Protein AF-A0A7V6C088-F1 (afdb_monomer_lite)

Structure (mmCIF, N/CA/C/O backbone):
data_AF-A0A7V6C088-F1
#
_entry.id   AF-A0A7V6C088-F1
#
loop_
_atom_site.group_PDB
_atom_site.id
_atom_site.type_symbol
_atom_site.label_atom_id
_atom_site.label_alt_id
_atom_site.label_comp_id
_atom_site.label_asym_id
_atom_site.label_entity_id
_atom_site.label_seq_id
_atom_site.pdbx_PDB_ins_code
_atom_site.Cartn_x
_atom_site.Cartn_y
_atom_site.Cartn_z
_atom_site.occupancy
_atom_site.B_iso_or_equiv
_atom_site.auth_seq_id
_atom_site.auth_comp_id
_atom_site.auth_asym_id
_atom_site.auth_atom_id
_atom_site.pdbx_PDB_model_num
ATOM 1 N N . MET A 1 1 ? -15.350 -3.565 10.215 1.00 79.19 1 MET A N 1
ATOM 2 C CA . MET A 1 1 ? -14.995 -2.512 9.218 1.00 79.19 1 MET A CA 1
ATOM 3 C C . MET A 1 1 ? -16.233 -1.905 8.555 1.00 79.19 1 MET A C 1
ATOM 5 O O . MET A 1 1 ? -17.174 -2.624 8.243 1.00 79.19 1 MET A O 1
ATOM 9 N N . ASN A 1 2 ? -16.246 -0.590 8.301 1.00 90.44 2 ASN A N 1
ATOM 10 C CA . ASN A 1 2 ? -17.357 0.080 7.603 1.00 90.44 2 ASN A CA 1
ATOM 11 C C . ASN A 1 2 ? -17.176 0.071 6.063 1.00 90.44 2 ASN A C 1
ATOM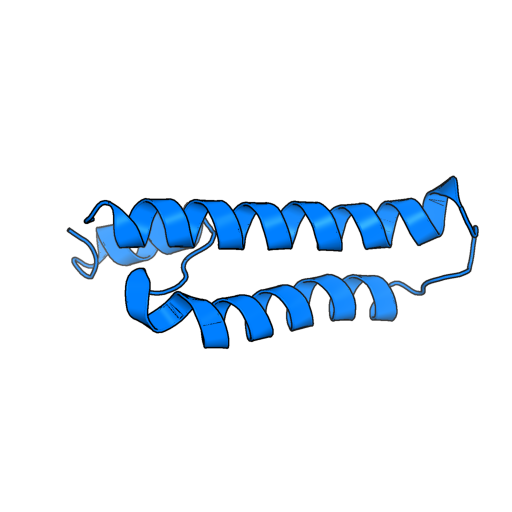 13 O O . ASN A 1 2 ? -16.099 -0.233 5.553 1.00 90.44 2 ASN A O 1
ATOM 17 N N . LYS A 1 3 ? -18.220 0.442 5.303 1.00 94.50 3 LYS A N 1
ATOM 18 C CA . LYS A 1 3 ? -18.186 0.438 3.822 1.00 94.50 3 LYS A CA 1
ATOM 19 C C . LYS A 1 3 ? -17.070 1.314 3.233 1.00 94.50 3 LYS A C 1
ATOM 21 O O . LYS A 1 3 ? -16.498 0.951 2.211 1.00 94.50 3 LYS A O 1
ATOM 26 N N . LYS A 1 4 ? -16.749 2.448 3.868 1.00 95.81 4 LYS A N 1
ATOM 27 C CA . LYS A 1 4 ? -15.684 3.356 3.406 1.00 95.81 4 LYS A CA 1
ATOM 28 C C . LYS A 1 4 ? -14.308 2.710 3.558 1.00 95.81 4 LYS A C 1
ATOM 30 O O . LYS A 1 4 ? -13.507 2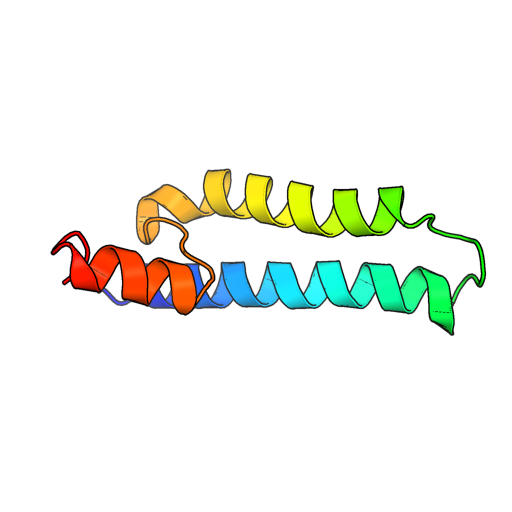.797 2.636 1.00 95.81 4 LYS A O 1
ATOM 35 N N . ALA A 1 5 ? -14.075 2.017 4.672 1.00 95.38 5 ALA A N 1
ATOM 36 C CA . ALA A 1 5 ? -12.848 1.268 4.910 1.00 95.38 5 ALA A CA 1
ATOM 37 C C . ALA A 1 5 ? -12.652 0.162 3.862 1.00 95.38 5 ALA A C 1
ATOM 39 O O . ALA A 1 5 ? -11.572 0.049 3.300 1.00 95.38 5 ALA A O 1
ATOM 40 N N . LEU A 1 6 ? -13.707 -0.596 3.536 1.00 96.12 6 LEU A N 1
ATOM 41 C CA . LEU A 1 6 ? -13.638 -1.653 2.517 1.00 96.12 6 LEU A CA 1
ATOM 42 C C . LEU A 1 6 ? -13.292 -1.108 1.125 1.00 96.12 6 LEU A C 1
ATOM 44 O O . LEU A 1 6 ? -12.450 -1.673 0.432 1.00 96.12 6 LEU A O 1
ATOM 48 N N . VAL A 1 7 ? -13.915 0.004 0.720 1.00 97.88 7 VAL A N 1
ATOM 49 C CA . VAL A 1 7 ? -13.597 0.663 -0.557 1.00 97.88 7 VAL A CA 1
ATOM 50 C C . VAL A 1 7 ? -12.164 1.198 -0.550 1.00 97.88 7 VAL A C 1
ATOM 52 O O . VAL A 1 7 ? -11.453 1.039 -1.538 1.00 97.88 7 VAL A O 1
ATOM 55 N N . ALA A 1 8 ? -11.715 1.786 0.560 1.00 97.81 8 ALA A N 1
ATOM 56 C CA . ALA A 1 8 ? -10.348 2.274 0.694 1.00 97.81 8 ALA A CA 1
ATOM 57 C C . ALA A 1 8 ? -9.310 1.141 0.589 1.00 97.81 8 ALA A C 1
ATOM 59 O O . ALA A 1 8 ? -8.352 1.272 -0.170 1.00 97.81 8 ALA A O 1
ATOM 60 N N . GLU A 1 9 ? -9.527 0.015 1.273 1.00 97.81 9 GLU A N 1
ATOM 61 C CA . GLU A 1 9 ? -8.670 -1.176 1.178 1.00 97.81 9 GLU A CA 1
ATOM 62 C C . GLU A 1 9 ? -8.619 -1.745 -0.242 1.00 97.81 9 GLU A C 1
ATOM 64 O O . GLU A 1 9 ? -7.545 -2.091 -0.739 1.00 97.81 9 GLU A O 1
ATOM 69 N N . PHE A 1 10 ? -9.768 -1.801 -0.924 1.00 98.19 10 PHE A N 1
ATOM 70 C CA . PHE A 1 10 ? -9.840 -2.258 -2.309 1.00 98.19 10 PHE A CA 1
ATOM 71 C C . PHE A 1 10 ? -9.035 -1.353 -3.246 1.00 98.19 10 PHE A C 1
ATOM 73 O O . PHE A 1 10 ? -8.210 -1.849 -4.008 1.00 98.19 10 PHE A O 1
ATOM 80 N N . ILE A 1 11 ? -9.231 -0.032 -3.169 1.00 98.38 11 ILE A N 1
ATOM 81 C CA . ILE A 1 11 ? -8.524 0.928 -4.028 1.00 98.38 11 ILE A CA 1
ATOM 82 C C . ILE A 1 11 ? -7.017 0.900 -3.744 1.00 98.38 11 ILE A C 1
ATOM 84 O O . ILE A 1 11 ? -6.226 0.893 -4.685 1.00 98.38 11 ILE A O 1
ATOM 88 N N . GLY A 1 12 ? -6.601 0.852 -2.475 1.00 98.31 12 GLY A N 1
ATOM 89 C CA . GLY A 1 12 ? -5.185 0.775 -2.108 1.00 98.31 12 GLY A CA 1
ATOM 90 C C . GLY A 1 12 ? -4.507 -0.507 -2.578 1.00 98.31 12 GLY A C 1
ATOM 91 O O . GLY A 1 12 ? -3.439 -0.446 -3.185 1.00 98.31 12 GLY A O 1
ATOM 92 N N . THR A 1 13 ? -5.160 -1.656 -2.393 1.00 98.25 13 THR A N 1
ATOM 93 C CA . THR A 1 13 ? -4.653 -2.947 -2.880 1.00 98.25 13 THR A CA 1
ATOM 94 C C . THR A 1 13 ? -4.606 -2.980 -4.410 1.00 98.25 13 THR A C 1
ATOM 96 O O . THR A 1 13 ? -3.609 -3.408 -4.990 1.00 98.25 13 THR A O 1
ATOM 99 N N . PHE A 1 14 ? -5.644 -2.468 -5.081 1.00 98.44 14 PHE A N 1
ATOM 100 C CA . PHE A 1 14 ? -5.667 -2.342 -6.537 1.00 98.44 14 PHE A CA 1
ATOM 101 C C . PHE A 1 14 ? -4.514 -1.474 -7.043 1.00 98.44 14 PHE A C 1
ATOM 103 O O . PHE A 1 14 ? -3.804 -1.896 -7.948 1.00 98.44 14 PHE A O 1
ATOM 110 N N . ALA A 1 15 ? -4.296 -0.295 -6.455 1.00 98.44 15 ALA A N 1
ATOM 111 C CA . ALA A 1 15 ? -3.215 0.603 -6.851 1.00 98.44 15 ALA A CA 1
ATOM 112 C C . ALA A 1 15 ? -1.840 -0.054 -6.666 1.00 98.44 15 ALA A C 1
ATOM 114 O O . ALA A 1 15 ? -1.016 -0.001 -7.580 1.00 98.44 15 ALA A O 1
ATOM 115 N N . LEU A 1 16 ? -1.619 -0.726 -5.528 1.00 97.94 16 LEU A N 1
ATOM 116 C CA . LEU A 1 16 ? -0.394 -1.476 -5.249 1.00 97.94 16 LEU A CA 1
ATOM 117 C C . LEU A 1 16 ? -0.122 -2.532 -6.328 1.00 97.94 16 LEU A C 1
ATOM 119 O O . LEU A 1 16 ? 0.973 -2.567 -6.887 1.00 97.94 16 LEU A O 1
ATOM 123 N N . CYS A 1 17 ? -1.118 -3.355 -6.662 1.00 98.06 17 CYS A N 1
ATOM 124 C CA . CYS A 1 17 ? -0.980 -4.363 -7.709 1.00 98.06 17 CYS A CA 1
ATOM 125 C C . CYS A 1 17 ? -0.800 -3.732 -9.093 1.00 98.06 17 CYS A C 1
ATOM 127 O O . CYS A 1 17 ? 0.102 -4.118 -9.828 1.00 98.06 17 CYS A O 1
ATOM 129 N N . PHE A 1 18 ? -1.636 -2.762 -9.456 1.00 98.19 18 PHE A N 1
ATOM 130 C CA . PHE A 1 18 ? -1.651 -2.174 -10.791 1.00 98.19 18 PHE A CA 1
ATOM 131 C C . PHE A 1 18 ? -0.341 -1.449 -11.107 1.00 98.19 18 PHE A C 1
ATOM 133 O O . PHE A 1 18 ? 0.289 -1.732 -12.125 1.00 98.19 18 PHE A O 1
ATOM 140 N N . ILE A 1 19 ? 0.109 -0.560 -10.218 1.00 97.88 19 ILE A N 1
ATOM 141 C CA . ILE A 1 19 ? 1.347 0.201 -10.419 1.00 97.88 19 ILE A CA 1
ATOM 142 C C . ILE A 1 19 ? 2.560 -0.718 -10.274 1.00 97.88 19 ILE A C 1
ATOM 144 O O . ILE A 1 19 ? 3.492 -0.645 -11.073 1.00 97.88 19 ILE A O 1
ATOM 148 N N . GLY A 1 20 ? 2.537 -1.614 -9.288 1.00 96.12 20 GLY A N 1
ATOM 149 C CA . GLY A 1 20 ? 3.632 -2.533 -9.028 1.00 96.12 20 GLY A CA 1
ATOM 150 C C . GLY A 1 20 ? 3.894 -3.506 -10.178 1.00 96.12 20 GLY A C 1
ATOM 151 O O . GLY A 1 20 ? 5.008 -3.578 -10.702 1.00 96.12 20 GLY A O 1
ATOM 152 N N . ILE A 1 21 ? 2.852 -4.212 -10.620 1.00 95.81 21 ILE A N 1
ATOM 153 C CA . ILE A 1 21 ? 2.925 -5.126 -11.765 1.00 95.81 21 ILE A CA 1
ATOM 154 C C . ILE A 1 21 ? 3.178 -4.333 -13.049 1.00 95.81 21 ILE A C 1
ATOM 156 O O . ILE A 1 21 ? 3.972 -4.770 -13.877 1.00 95.81 21 ILE A O 1
ATOM 160 N N . GLY A 1 22 ? 2.583 -3.145 -13.198 1.00 95.12 22 GLY A N 1
ATOM 161 C CA . GLY A 1 22 ? 2.837 -2.246 -14.323 1.00 95.12 22 GLY A CA 1
ATOM 162 C C . GLY A 1 22 ? 4.313 -1.859 -14.462 1.00 95.12 22 GLY A C 1
ATOM 163 O O . GLY A 1 22 ? 4.841 -1.892 -15.570 1.00 95.12 22 GLY A O 1
ATOM 164 N N . ALA A 1 23 ? 5.006 -1.577 -13.355 1.00 93.88 23 ALA A N 1
ATOM 165 C CA . ALA A 1 23 ? 6.440 -1.276 -13.351 1.00 93.88 23 ALA A CA 1
ATOM 166 C C . ALA A 1 23 ? 7.314 -2.495 -13.702 1.00 93.88 23 ALA A C 1
ATOM 168 O O . ALA A 1 23 ? 8.373 -2.361 -14.313 1.00 93.88 23 ALA A O 1
ATOM 169 N N . ILE A 1 24 ? 6.881 -3.704 -13.338 1.00 93.69 24 ILE A N 1
ATOM 170 C CA . ILE A 1 24 ? 7.559 -4.942 -13.754 1.00 93.69 24 ILE A CA 1
ATOM 171 C C . ILE A 1 24 ? 7.330 -5.184 -15.250 1.00 93.69 24 ILE A C 1
ATOM 173 O O . ILE A 1 24 ? 8.271 -5.478 -15.989 1.00 93.69 24 ILE A O 1
ATOM 177 N N . ALA A 1 25 ? 6.087 -5.039 -15.709 1.00 93.06 25 ALA A N 1
ATOM 178 C CA . ALA A 1 25 ? 5.695 -5.220 -17.100 1.00 93.06 25 ALA A CA 1
ATOM 179 C C . ALA A 1 25 ? 6.376 -4.197 -18.020 1.00 93.06 25 ALA A C 1
ATOM 181 O O . ALA A 1 25 ? 6.835 -4.564 -19.098 1.00 93.06 25 ALA A O 1
ATOM 182 N N . SER A 1 26 ? 6.526 -2.938 -17.598 1.00 89.88 26 SER A N 1
ATOM 183 C CA . SER A 1 26 ? 7.246 -1.929 -18.381 1.00 89.88 26 SER A CA 1
ATOM 184 C C . SER A 1 26 ? 8.708 -2.321 -18.599 1.00 89.88 26 SER A C 1
ATOM 186 O O . SER A 1 26 ? 9.210 -2.194 -19.715 1.00 89.88 26 SER A O 1
ATOM 188 N N . ASN A 1 27 ? 9.365 -2.867 -17.573 1.00 85.44 27 ASN A N 1
ATOM 189 C CA . ASN A 1 27 ? 10.755 -3.305 -17.661 1.00 85.44 27 ASN A CA 1
ATOM 190 C C . ASN A 1 27 ? 10.950 -4.611 -18.445 1.00 85.44 27 ASN A C 1
ATOM 192 O O . ASN A 1 27 ? 12.035 -4.861 -18.958 1.00 85.44 27 ASN A O 1
ATOM 196 N N . THR A 1 28 ? 9.938 -5.477 -18.492 1.00 85.44 28 THR A N 1
ATOM 197 C 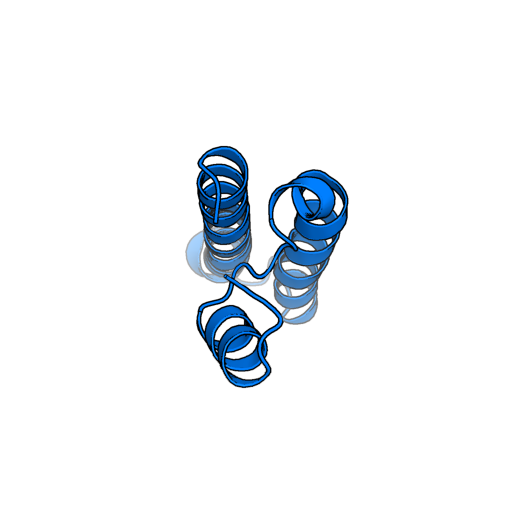CA . THR A 1 28 ? 10.064 -6.821 -19.085 1.00 85.44 28 THR A CA 1
ATOM 198 C C . THR A 1 28 ? 9.468 -6.921 -20.485 1.00 85.44 28 THR A C 1
ATOM 200 O O . THR A 1 28 ? 9.990 -7.670 -21.305 1.00 85.44 28 THR A O 1
ATOM 203 N N . LEU A 1 29 ? 8.403 -6.170 -20.774 1.00 86.56 29 LEU A N 1
ATOM 204 C CA . LEU A 1 29 ? 7.612 -6.299 -22.001 1.00 86.56 29 LEU A CA 1
ATOM 205 C C . LEU A 1 29 ? 7.722 -5.087 -22.932 1.00 86.56 29 LEU A C 1
ATOM 207 O O . LEU A 1 29 ? 7.541 -5.243 -24.135 1.00 86.56 29 LEU A O 1
ATOM 211 N N . VAL A 1 30 ? 7.977 -3.886 -22.398 1.00 80.56 30 VAL A N 1
ATOM 212 C CA . VAL A 1 30 ? 7.907 -2.634 -23.179 1.00 80.56 30 VAL A CA 1
ATOM 213 C C . VAL A 1 30 ? 9.295 -2.082 -23.481 1.00 80.56 30 VAL A C 1
ATOM 215 O O . VAL A 1 30 ? 9.638 -1.851 -24.636 1.00 80.56 30 VAL A O 1
ATOM 218 N N . LEU A 1 31 ? 10.108 -1.890 -22.444 1.00 77.38 31 LEU A N 1
ATOM 219 C CA . LEU A 1 31 ? 11.485 -1.424 -22.544 1.00 77.38 31 LEU A CA 1
ATOM 220 C C . LEU A 1 31 ? 12.366 -2.397 -21.761 1.00 77.38 31 LEU A C 1
ATOM 222 O O . LEU A 1 31 ? 12.632 -2.153 -20.583 1.00 77.38 31 LEU A O 1
ATOM 226 N N . PRO A 1 32 ? 12.818 -3.502 -22.378 1.00 66.06 32 PRO A N 1
ATOM 227 C CA . PRO A 1 32 ? 13.795 -4.388 -21.764 1.00 66.06 32 PRO A CA 1
ATOM 228 C C . PRO A 1 32 ? 15.044 -3.560 -21.426 1.00 66.06 32 PRO A C 1
ATOM 230 O O . PRO A 1 32 ? 15.723 -3.099 -22.341 1.00 66.06 32 PRO A O 1
ATOM 233 N N . GLN A 1 33 ? 15.314 -3.347 -20.127 1.00 68.31 33 GLN A N 1
ATOM 234 C CA . GLN A 1 33 ? 16.329 -2.446 -19.520 1.00 68.31 33 GLN A CA 1
ATOM 235 C C . GLN A 1 33 ? 15.874 -1.018 -19.136 1.00 68.31 33 GLN A C 1
ATOM 237 O O . GLN A 1 33 ? 16.690 -0.220 -18.676 1.00 68.31 33 GLN A O 1
ATOM 242 N N . GLY A 1 34 ? 14.592 -0.676 -19.273 1.00 61.91 34 GLY A N 1
ATOM 243 C CA . GLY A 1 34 ? 14.064 0.665 -18.990 1.00 61.91 34 GLY A CA 1
ATOM 244 C C . GLY A 1 34 ? 13.839 0.984 -17.507 1.00 61.91 34 GLY A C 1
ATOM 245 O O . GLY A 1 34 ? 13.750 2.156 -17.145 1.00 61.91 34 GLY A O 1
ATOM 246 N N . SER A 1 35 ? 13.732 -0.011 -16.620 1.00 64.88 35 SER A N 1
ATOM 247 C CA . SER A 1 35 ? 13.558 0.230 -15.179 1.00 64.88 35 SER A CA 1
ATOM 248 C C . SER A 1 35 ? 14.385 -0.752 -14.356 1.00 64.88 35 SER A C 1
ATOM 250 O O . SER A 1 35 ? 14.131 -1.952 -14.334 1.00 64.88 35 SER A O 1
ATOM 252 N N . SER A 1 36 ? 15.383 -0.246 -13.634 1.00 83.94 36 SER A N 1
ATOM 253 C CA . SER A 1 36 ? 16.174 -1.077 -12.725 1.00 83.94 36 SER A CA 1
ATOM 254 C C . SER A 1 36 ? 15.306 -1.643 -11.592 1.00 83.94 36 SER A C 1
ATOM 256 O O . SER A 1 36 ? 14.221 -1.130 -11.305 1.00 83.94 36 SER A O 1
ATOM 258 N N . LEU A 1 37 ? 15.807 -2.667 -10.891 1.00 90.38 37 LEU A N 1
ATOM 259 C CA . LEU A 1 37 ? 15.180 -3.187 -9.666 1.00 90.38 37 LEU A CA 1
ATOM 260 C C . LEU A 1 37 ? 14.820 -2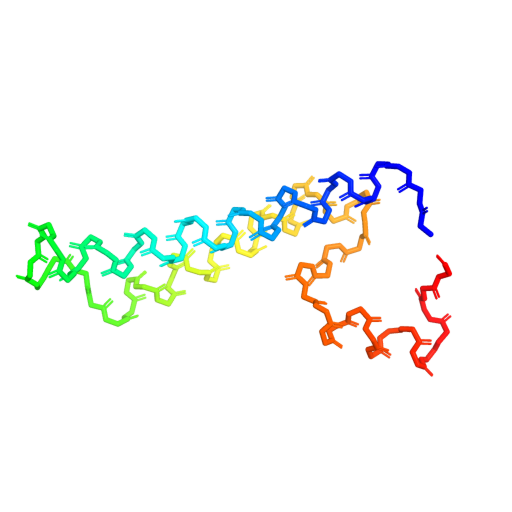.056 -8.684 1.00 90.38 37 LEU A C 1
ATOM 262 O O . LEU A 1 37 ? 13.767 -2.091 -8.052 1.00 90.38 37 LEU A O 1
ATOM 266 N N . LEU A 1 38 ? 15.664 -1.020 -8.619 1.00 92.69 38 LEU A N 1
ATOM 267 C CA . LEU A 1 38 ? 15.421 0.181 -7.827 1.00 92.69 38 LEU A CA 1
ATOM 268 C C . LEU A 1 38 ? 14.159 0.931 -8.275 1.00 92.69 38 LEU A C 1
ATOM 270 O O . LEU A 1 38 ? 13.379 1.345 -7.427 1.00 92.69 38 LEU A O 1
ATOM 274 N N . GLY A 1 39 ? 13.929 1.076 -9.583 1.00 92.38 39 GLY A N 1
ATOM 275 C CA . GLY A 1 39 ? 12.722 1.707 -10.123 1.00 92.38 39 GLY A CA 1
ATOM 276 C C . GLY A 1 39 ? 11.446 0.941 -9.766 1.00 92.38 39 GLY A C 1
ATOM 277 O O . GLY A 1 39 ? 10.469 1.545 -9.331 1.00 92.38 39 GLY A O 1
ATOM 278 N N . VAL A 1 40 ? 11.470 -0.393 -9.862 1.00 94.12 40 VAL A N 1
ATOM 279 C CA . VAL A 1 40 ? 10.331 -1.247 -9.474 1.00 94.12 40 VAL A CA 1
ATOM 280 C C . VAL A 1 40 ? 10.059 -1.169 -7.969 1.00 94.12 40 VAL A C 1
ATOM 282 O O . VAL A 1 40 ? 8.900 -1.074 -7.552 1.00 94.12 40 VAL A O 1
ATOM 285 N N . ALA A 1 41 ? 11.118 -1.176 -7.153 1.00 96.19 41 ALA A N 1
ATOM 286 C CA . ALA A 1 41 ? 11.017 -1.017 -5.705 1.00 96.19 41 ALA A CA 1
ATOM 287 C C . ALA A 1 41 ? 10.440 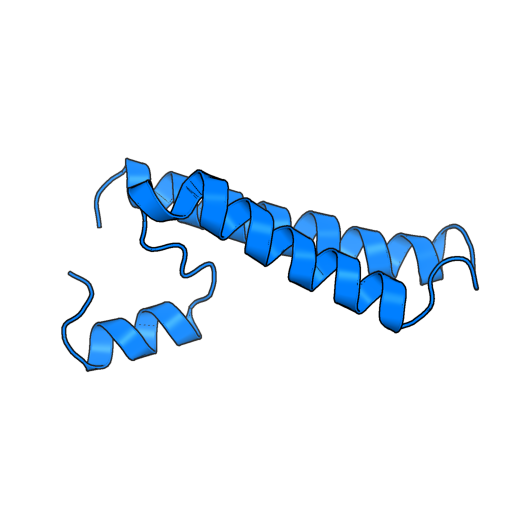0.358 -5.330 1.00 96.19 41 ALA A C 1
ATOM 289 O O . ALA A 1 41 ? 9.538 0.437 -4.496 1.00 96.19 41 ALA A O 1
ATOM 290 N N . PHE A 1 42 ? 10.894 1.429 -5.991 1.00 96.56 42 PHE A N 1
ATOM 291 C CA . PHE A 1 42 ? 10.350 2.775 -5.809 1.00 96.56 42 PHE A CA 1
ATOM 292 C C . PHE A 1 42 ? 8.883 2.869 -6.226 1.00 96.56 42 PHE A C 1
ATOM 294 O O . PHE A 1 42 ? 8.099 3.470 -5.500 1.00 96.56 42 PHE A O 1
ATOM 301 N N . ALA A 1 43 ? 8.490 2.256 -7.346 1.00 96.38 43 ALA A N 1
ATOM 302 C CA . ALA A 1 43 ? 7.103 2.262 -7.802 1.00 96.38 43 ALA A CA 1
ATOM 303 C C . ALA A 1 43 ? 6.163 1.623 -6.767 1.00 96.38 43 ALA A C 1
ATOM 305 O O . ALA A 1 43 ? 5.142 2.216 -6.420 1.00 96.38 43 ALA A O 1
ATOM 306 N N . HIS A 1 44 ? 6.528 0.463 -6.209 1.00 97.38 44 HIS A N 1
ATOM 307 C CA . HIS A 1 44 ? 5.748 -0.170 -5.140 1.00 97.38 44 HIS A CA 1
ATOM 308 C C . HIS A 1 44 ? 5.747 0.670 -3.859 1.00 97.38 44 HIS A C 1
ATOM 310 O O . HIS A 1 44 ? 4.682 0.975 -3.323 1.00 97.38 44 HIS A O 1
ATOM 316 N N . GLY A 1 45 ? 6.928 1.062 -3.372 1.00 97.75 45 GLY A N 1
ATOM 317 C CA . GLY A 1 45 ? 7.065 1.777 -2.103 1.00 97.75 45 GLY A CA 1
ATOM 318 C C . GLY A 1 45 ? 6.361 3.133 -2.110 1.00 97.75 45 GLY A C 1
ATOM 319 O O . GLY A 1 45 ? 5.627 3.452 -1.176 1.00 97.75 45 GLY A O 1
ATOM 320 N N . LEU A 1 46 ? 6.520 3.907 -3.188 1.00 98.12 46 LEU A N 1
ATOM 321 C CA . LEU A 1 46 ? 5.861 5.201 -3.337 1.00 98.12 46 LEU A CA 1
ATOM 322 C C . LEU A 1 46 ? 4.347 5.045 -3.484 1.00 98.12 46 LEU A C 1
ATOM 324 O O . LEU A 1 46 ? 3.606 5.836 -2.908 1.00 98.12 46 LEU A O 1
ATOM 328 N N . THR A 1 47 ? 3.880 4.008 -4.187 1.00 98.56 47 THR A N 1
ATOM 329 C CA . THR A 1 47 ? 2.445 3.703 -4.257 1.00 98.56 47 THR A CA 1
ATOM 330 C C . THR A 1 47 ? 1.881 3.458 -2.864 1.00 98.56 47 THR A C 1
ATOM 332 O O . THR A 1 47 ? 0.911 4.105 -2.487 1.00 98.56 47 THR A O 1
ATOM 335 N N . ILE A 1 48 ? 2.515 2.599 -2.057 1.00 97.88 48 ILE A N 1
ATOM 336 C CA . ILE A 1 48 ? 2.079 2.356 -0.674 1.00 97.88 48 ILE A CA 1
ATOM 337 C C . ILE A 1 48 ? 2.072 3.665 0.125 1.00 97.88 48 ILE A C 1
ATOM 339 O O . ILE A 1 48 ? 1.075 3.967 0.776 1.00 97.88 48 ILE A O 1
ATOM 343 N N . ALA A 1 49 ? 3.132 4.474 0.040 1.00 98.44 49 ALA A N 1
ATOM 344 C CA . ALA A 1 49 ? 3.226 5.742 0.764 1.00 98.44 49 ALA A CA 1
ATOM 345 C C . ALA A 1 49 ? 2.092 6.717 0.399 1.00 98.44 49 ALA A C 1
ATOM 347 O O . ALA A 1 49 ? 1.450 7.281 1.286 1.00 98.44 49 ALA A O 1
ATOM 348 N N . VAL A 1 50 ? 1.803 6.879 -0.896 1.00 98.44 50 VAL A N 1
ATOM 349 C CA . VAL A 1 50 ? 0.715 7.738 -1.386 1.00 98.44 50 VAL A CA 1
ATOM 350 C C . VAL A 1 50 ? -0.646 7.201 -0.947 1.00 98.44 50 VAL A C 1
ATOM 352 O O . VAL A 1 50 ? -1.480 7.971 -0.472 1.00 98.44 50 VAL A O 1
ATOM 355 N N . MET A 1 51 ? -0.874 5.890 -1.049 1.00 98.44 51 MET A N 1
ATOM 356 C CA . MET A 1 51 ? -2.149 5.291 -0.651 1.00 98.44 51 MET A CA 1
ATOM 357 C C . MET A 1 51 ? -2.366 5.359 0.864 1.00 98.44 51 MET A C 1
ATOM 359 O O . MET A 1 51 ? -3.486 5.619 1.295 1.00 98.44 51 MET A O 1
ATOM 363 N N . ILE A 1 52 ? -1.319 5.209 1.682 1.00 98.19 52 ILE A N 1
ATOM 364 C CA . ILE A 1 52 ? -1.398 5.428 3.135 1.00 98.19 52 ILE A CA 1
ATOM 365 C C . ILE A 1 52 ? -1.755 6.889 3.428 1.00 98.19 52 ILE A C 1
ATOM 367 O O . ILE A 1 52 ? -2.687 7.146 4.190 1.00 98.19 52 ILE A O 1
ATOM 371 N N . ALA A 1 53 ? -1.068 7.846 2.797 1.00 98.00 53 ALA A N 1
ATOM 372 C CA . ALA A 1 53 ? -1.322 9.270 3.008 1.00 98.00 53 ALA A CA 1
ATOM 373 C C . ALA A 1 53 ? -2.739 9.693 2.575 1.00 98.00 53 ALA A C 1
ATOM 375 O O . ALA A 1 53 ? -3.367 10.510 3.244 1.00 98.00 53 ALA A O 1
ATOM 376 N N . GLY A 1 54 ? -3.253 9.135 1.474 1.00 97.38 54 GLY A N 1
ATOM 377 C CA . GLY A 1 54 ? -4.563 9.492 0.927 1.00 97.38 54 GLY A CA 1
ATOM 378 C C . GLY A 1 54 ? -5.743 8.733 1.540 1.00 97.38 54 GLY A C 1
ATOM 379 O O . GLY A 1 54 ? -6.811 9.311 1.735 1.00 97.38 54 GLY A O 1
ATOM 380 N N . LEU A 1 55 ? -5.578 7.440 1.836 1.00 97.31 55 LEU A N 1
ATOM 381 C CA . LEU A 1 55 ? -6.677 6.552 2.238 1.00 97.31 55 LEU A CA 1
ATOM 382 C C . LEU A 1 55 ? -6.585 6.030 3.678 1.00 97.31 55 LEU A C 1
ATOM 384 O O . LEU A 1 55 ? -7.552 5.436 4.169 1.00 97.31 55 LEU A O 1
ATOM 388 N N . GLY A 1 56 ? -5.469 6.265 4.375 1.00 95.31 56 GLY A N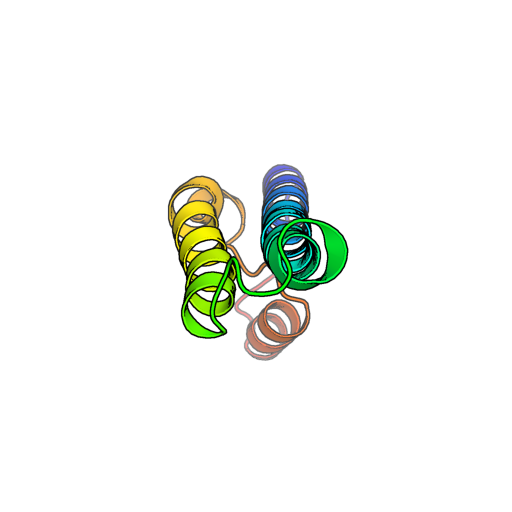 1
ATOM 389 C CA . GLY A 1 56 ? -5.246 5.780 5.740 1.00 95.31 56 GLY A CA 1
ATOM 390 C C . GLY A 1 56 ? -6.314 6.235 6.729 1.00 95.31 56 GLY A C 1
ATOM 391 O O . GLY A 1 56 ? -6.761 5.440 7.551 1.00 95.31 56 GLY A O 1
ATOM 392 N N . VAL A 1 57 ? -6.824 7.461 6.575 1.00 95.88 57 VAL A N 1
ATOM 393 C CA . VAL A 1 57 ? -7.896 8.014 7.423 1.00 95.88 57 VAL A CA 1
ATOM 394 C C . VAL A 1 57 ? -9.200 7.204 7.370 1.00 95.88 57 VAL A C 1
ATOM 396 O O . VAL A 1 57 ? -10.002 7.263 8.298 1.00 95.88 57 VAL A O 1
ATOM 399 N N . PHE A 1 58 ? -9.433 6.439 6.299 1.00 95.56 58 PHE A N 1
ATOM 400 C CA . PHE A 1 58 ? -10.677 5.688 6.124 1.00 95.56 58 PHE A CA 1
ATOM 401 C C . PHE A 1 58 ? -10.597 4.240 6.604 1.00 95.56 58 PHE A C 1
ATOM 403 O O . PHE A 1 58 ? -11.626 3.691 6.996 1.00 95.56 58 PHE A O 1
ATOM 410 N N . SER A 1 59 ? -9.423 3.608 6.525 1.00 94.88 59 SER A N 1
ATOM 411 C CA . SER A 1 59 ? -9.271 2.152 6.703 1.00 94.88 59 SER A CA 1
ATOM 412 C C . SER A 1 59 ? -8.165 1.720 7.661 1.00 94.88 59 SER A C 1
ATOM 414 O O . SER A 1 59 ? -8.177 0.571 8.083 1.00 94.88 59 SER A O 1
ATOM 416 N N . GLY A 1 60 ? -7.217 2.598 7.999 1.00 94.12 60 GLY A N 1
ATOM 417 C CA . GLY A 1 60 ? -5.935 2.187 8.576 1.00 94.12 60 GLY A CA 1
ATOM 418 C C . GLY A 1 60 ? -4.900 1.764 7.525 1.00 94.12 60 GLY A C 1
ATOM 419 O O . GLY A 1 60 ? -3.740 1.581 7.883 1.00 94.12 60 GLY A O 1
ATOM 420 N N . ALA A 1 61 ? -5.290 1.694 6.242 1.00 96.88 61 ALA A N 1
ATOM 421 C CA . ALA A 1 61 ? -4.429 1.419 5.092 1.00 96.88 61 ALA A CA 1
ATOM 422 C C . ALA A 1 61 ? -3.592 0.140 5.247 1.00 96.88 61 ALA A C 1
ATOM 424 O O . ALA A 1 61 ? -2.364 0.169 5.159 1.00 96.88 61 ALA A O 1
ATOM 425 N N . HIS A 1 62 ? -4.255 -0.994 5.478 1.00 96.75 62 HIS A N 1
ATOM 426 C CA . HIS A 1 62 ? -3.558 -2.271 5.595 1.00 96.75 62 HIS A CA 1
ATOM 427 C C . HIS A 1 62 ? -3.018 -2.718 4.238 1.00 96.75 62 HIS A C 1
ATOM 429 O O . HIS A 1 62 ? -1.870 -3.151 4.150 1.00 96.75 62 HIS A O 1
ATOM 435 N N . PHE A 1 63 ? -3.863 -2.656 3.202 1.00 97.50 63 PHE A N 1
ATOM 436 C CA . PHE A 1 63 ? -3.623 -3.081 1.813 1.00 97.50 63 PHE A CA 1
ATOM 437 C C . PHE A 1 63 ? -2.969 -4.462 1.689 1.00 97.50 63 PHE A C 1
ATOM 439 O O . PHE A 1 63 ? -2.283 -4.776 0.716 1.00 97.50 63 PHE A O 1
ATOM 446 N N . ASN A 1 64 ? -3.131 -5.279 2.729 1.00 97.44 64 ASN A N 1
ATOM 447 C CA . ASN A 1 64 ? -2.414 -6.521 2.923 1.00 97.44 64 ASN A CA 1
ATOM 448 C C . ASN A 1 64 ? -3.189 -7.409 3.914 1.00 97.44 64 ASN A C 1
ATOM 450 O O . ASN A 1 64 ? -3.394 -7.019 5.074 1.00 97.44 64 ASN A O 1
ATOM 454 N N . PRO A 1 65 ? -3.580 -8.627 3.503 1.00 96.06 65 PRO A N 1
ATOM 455 C CA . PRO A 1 65 ? -4.211 -9.597 4.388 1.00 96.06 65 PRO A CA 1
ATOM 456 C C . PRO A 1 65 ? -3.358 -9.958 5.609 1.00 96.06 65 PRO A C 1
ATOM 458 O O . PRO A 1 65 ? -3.901 -10.077 6.700 1.00 96.06 65 PRO A O 1
ATOM 461 N N . ALA A 1 66 ? -2.034 -10.083 5.472 1.00 97.56 66 ALA A N 1
ATOM 462 C CA . ALA A 1 66 ? -1.150 -10.421 6.589 1.00 97.56 66 ALA A CA 1
ATOM 463 C C . ALA A 1 66 ? -1.133 -9.320 7.661 1.00 97.56 66 ALA A C 1
ATOM 465 O O . ALA A 1 66 ? -1.178 -9.622 8.851 1.00 97.56 66 ALA A O 1
ATOM 466 N N . VAL A 1 67 ? -1.137 -8.047 7.247 1.00 96.94 67 VAL A N 1
ATOM 467 C CA . VAL A 1 67 ? -1.240 -6.900 8.166 1.00 96.94 67 VAL A CA 1
ATOM 468 C C . VAL A 1 67 ? -2.606 -6.891 8.850 1.00 96.94 67 VAL A C 1
ATOM 470 O O . VAL A 1 67 ? -2.679 -6.748 10.068 1.00 96.94 67 VAL A O 1
ATOM 473 N N . SER A 1 68 ? -3.677 -7.119 8.085 1.00 96.06 68 SER A N 1
ATOM 474 C CA . SER A 1 68 ? -5.039 -7.187 8.625 1.00 96.06 68 SER A CA 1
ATOM 475 C C . SER A 1 68 ? -5.185 -8.315 9.653 1.00 96.06 68 SER A C 1
ATOM 477 O O . SER A 1 68 ? -5.722 -8.101 10.732 1.00 96.06 68 SER A O 1
ATOM 479 N N . ILE A 1 69 ? -4.654 -9.507 9.370 1.00 96.44 69 ILE A N 1
ATOM 480 C CA . ILE A 1 69 ? -4.677 -10.643 10.303 1.00 96.44 69 ILE A CA 1
ATOM 481 C C . ILE A 1 69 ? -3.834 -10.346 11.548 1.00 96.44 69 ILE A C 1
ATOM 483 O O . ILE A 1 69 ? -4.277 -10.617 12.662 1.00 96.44 69 ILE A O 1
ATOM 487 N N . ALA A 1 70 ? -2.641 -9.765 11.386 1.00 96.88 70 ALA A N 1
ATOM 488 C CA . ALA A 1 70 ? -1.778 -9.426 12.514 1.00 96.88 70 ALA A CA 1
ATOM 489 C C . ALA A 1 70 ? -2.464 -8.438 13.467 1.00 96.88 70 ALA A C 1
ATOM 491 O O . ALA A 1 70 ? -2.492 -8.657 14.676 1.00 96.88 70 ALA A O 1
ATOM 492 N N . LEU A 1 71 ? -3.076 -7.384 12.932 1.00 95.69 71 LEU A N 1
ATOM 493 C CA . LEU A 1 71 ? -3.801 -6.394 13.724 1.00 95.69 71 LEU A CA 1
ATOM 494 C C . LEU A 1 71 ? -5.092 -6.960 14.341 1.00 95.69 71 LEU A C 1
ATOM 496 O O . LEU A 1 71 ? -5.398 -6.640 15.489 1.00 95.69 71 LEU A O 1
ATOM 500 N N . LEU A 1 72 ? -5.799 -7.850 13.638 1.00 95.19 72 LEU A N 1
ATOM 501 C CA . LEU A 1 72 ? -6.941 -8.583 14.190 1.00 95.19 72 LEU A CA 1
ATOM 502 C C . LEU A 1 72 ? -6.516 -9.447 15.388 1.00 95.19 72 LEU A C 1
ATOM 504 O O . LEU A 1 72 ? -7.181 -9.442 16.419 1.00 95.19 72 LEU A O 1
ATOM 508 N N . SER A 1 73 ? -5.370 -10.132 15.296 1.00 96.44 73 SER A N 1
ATOM 509 C CA . SER A 1 73 ? -4.869 -11.012 16.364 1.00 96.44 73 SER A CA 1
ATOM 510 C C . SER A 1 73 ? -4.526 -10.281 17.668 1.00 96.44 73 SER A C 1
ATOM 512 O O . SER A 1 73 ? -4.491 -10.900 18.729 1.00 96.44 73 SER A O 1
ATOM 514 N N . VAL A 1 74 ? -4.309 -8.963 17.600 1.00 96.69 74 VAL A N 1
ATOM 515 C CA . VAL A 1 74 ? -4.030 -8.099 18.758 1.00 96.69 74 VAL A CA 1
ATOM 516 C C . VAL A 1 74 ? -5.198 -7.165 19.104 1.00 96.69 74 VAL A C 1
ATOM 518 O O . VAL A 1 74 ? -5.004 -6.210 19.853 1.00 96.69 74 VAL A O 1
ATOM 521 N N . GLY A 1 75 ? -6.398 -7.408 18.557 1.00 92.06 75 GLY A N 1
ATOM 522 C CA . GLY A 1 75 ? -7.610 -6.639 18.870 1.00 92.06 75 GLY A CA 1
ATOM 523 C C . GLY A 1 75 ? -7.572 -5.181 18.405 1.00 92.06 75 GLY A C 1
ATOM 524 O O . GLY A 1 75 ? -8.152 -4.314 19.051 1.00 92.06 75 GLY A O 1
ATOM 525 N N . LYS A 1 76 ? -6.841 -4.885 17.323 1.00 90.94 76 LYS A N 1
ATOM 526 C CA . LYS A 1 76 ? -6.747 -3.537 16.730 1.00 90.94 76 LYS A CA 1
ATOM 527 C C . LYS A 1 76 ? -7.684 -3.324 15.535 1.00 90.94 76 LYS A C 1
ATOM 529 O O . LYS A 1 76 ? -7.647 -2.252 14.935 1.00 90.94 76 LYS A O 1
ATOM 534 N N . ILE A 1 77 ? -8.473 -4.333 15.164 1.00 86.56 77 ILE A N 1
ATOM 535 C CA . ILE A 1 77 ? -9.459 -4.287 14.077 1.00 86.56 77 ILE A CA 1
ATOM 536 C C . ILE A 1 77 ? -10.697 -5.066 14.521 1.00 86.56 77 ILE A C 1
ATOM 538 O O . ILE A 1 77 ? -10.553 -6.189 15.003 1.00 86.56 77 ILE A O 1
ATOM 542 N N . ASP A 1 78 ? -11.872 -4.486 14.261 1.00 73.12 78 ASP A N 1
ATOM 543 C CA . ASP A 1 78 ? -13.200 -5.065 14.505 1.00 73.12 78 ASP A CA 1
ATOM 544 C C . ASP A 1 78 ? -13.994 -5.235 13.195 1.00 73.12 78 ASP A C 1
ATOM 546 O O . ASP A 1 78 ? -13.910 -4.349 12.296 1.00 73.12 78 ASP A O 1
#

Secondary structure (DSSP, 8-state):
--HHHHHHHHHHHHHHHHHHHHHHHIIIIISTTSS-HHHHHHHHHHHHHHHHHHHHHHH----SHHHHHHHHHTT---

Sequence (78 aa):
MNKKALVAEFIGTFALCFIGIGAIASNTLVLPQGSSLLGVAFAHGLTIAVMIAGLGVFSGAHFNPAVSIALLSVGKID

Foldseek 3Di:
DDPLQVVLLVVLLCQLCVQLVVLVCCCPPPPVNPADPVRSVCSNVVSLVVSCVVRCVRHVSQNDPVSVVVCVVVVNHD

Radius of gyration: 14.64 Å; chains: 1; bounding box: 34×20×42 Å

pLDDT: mean 92.96, std 8.26, range [61.91, 98.56]